Protein AF-A0A7G2LVH8-F1 (afdb_monomer_lite)

Foldseek 3Di:
DPPVVVVVCVVVVHPDDDFAADDPPWDFPDKEFAPVQQQWIWTFTQQAIWIGNGNRRHIDGQGGAHWPYKYADNVANQWIWTQGPNWIWIGNGNRNDTDTDPPPPPDDD

Sequence (109 aa):
VTAGNAMDALVEGKALPPTTPLPVGQPVPHLALSPKAPEQLYVGLDSGLWTSADAGVNWSLVADGKIDALAVDPADPQRLTVVRDGNLSVSRDGGLTFDTLDIFEGDKN

Structure (mmCIF, N/CA/C/O backbone):
data_AF-A0A7G2LVH8-F1
#
_entry.id   AF-A0A7G2LVH8-F1
#
loop_
_atom_site.group_PDB
_atom_site.id
_atom_site.type_symbol
_atom_site.label_atom_id
_atom_site.label_alt_id
_atom_site.label_comp_id
_atom_site.label_asym_id
_atom_site.label_entity_id
_atom_site.label_seq_id
_atom_site.pdbx_PDB_ins_code
_atom_site.Cartn_x
_atom_site.Cartn_y
_atom_site.Cartn_z
_atom_site.occupancy
_atom_site.B_iso_or_equiv
_atom_site.auth_seq_id
_atom_site.auth_comp_id
_atom_site.auth_asym_id
_atom_site.auth_atom_id
_atom_site.pdbx_PDB_model_num
ATOM 1 N N . VAL A 1 1 ? -8.134 -10.874 10.564 1.00 47.03 1 VAL A N 1
ATOM 2 C CA . VAL A 1 1 ? -9.156 -10.741 11.630 1.00 47.03 1 VAL A CA 1
ATOM 3 C C . VAL A 1 1 ? -10.496 -11.144 11.036 1.00 47.03 1 VAL A C 1
ATOM 5 O O . VAL A 1 1 ? -10.950 -10.492 10.109 1.00 47.03 1 VAL A O 1
ATOM 8 N N . THR A 1 2 ? -11.082 -12.262 11.465 1.00 37.47 2 THR A N 1
ATOM 9 C CA . THR A 1 2 ? -12.422 -12.669 11.009 1.00 37.47 2 THR A CA 1
ATOM 10 C C . THR A 1 2 ? -13.437 -11.711 11.621 1.00 37.47 2 THR A C 1
ATOM 12 O O . THR A 1 2 ? -13.365 -11.445 12.820 1.00 37.47 2 THR A O 1
ATOM 15 N N . ALA A 1 3 ? -14.380 -11.202 10.827 1.00 41.88 3 ALA A N 1
ATOM 16 C CA . ALA A 1 3 ? -15.374 -10.199 11.226 1.00 41.88 3 ALA A CA 1
ATOM 17 C C . ALA A 1 3 ? -16.234 -10.564 12.466 1.00 41.88 3 ALA A C 1
ATOM 19 O O . ALA A 1 3 ? -16.965 -9.715 12.964 1.00 41.88 3 ALA A O 1
ATOM 20 N N . GLY A 1 4 ? -16.120 -11.785 13.005 1.00 47.03 4 GLY A N 1
ATOM 21 C CA . GLY A 1 4 ? -16.720 -12.198 14.280 1.00 47.03 4 GLY A CA 1
ATOM 22 C C . GLY A 1 4 ? -16.033 -11.636 15.535 1.00 47.03 4 GLY A C 1
ATOM 23 O O . GLY A 1 4 ? -16.708 -11.364 16.520 1.00 47.03 4 GLY A O 1
ATOM 24 N N . ASN A 1 5 ? -14.725 -11.354 15.501 1.00 55.00 5 ASN A N 1
ATOM 25 C CA . ASN A 1 5 ? -13.985 -10.984 16.720 1.00 55.00 5 ASN A CA 1
ATOM 26 C C . ASN A 1 5 ? -14.292 -9.565 17.239 1.00 55.00 5 ASN A C 1
ATOM 28 O O . ASN A 1 5 ? -13.992 -9.255 18.390 1.00 55.00 5 ASN A O 1
ATOM 32 N N . ALA A 1 6 ? -14.857 -8.686 16.406 1.00 52.72 6 ALA A N 1
ATOM 33 C CA . ALA A 1 6 ? -15.133 -7.300 16.790 1.00 52.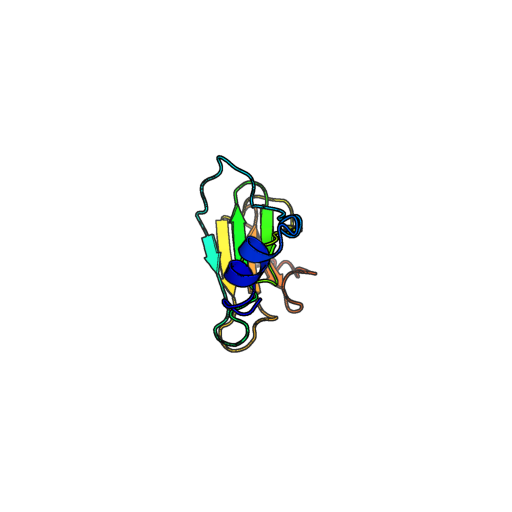72 6 ALA A CA 1
ATOM 34 C C . ALA A 1 6 ? -16.399 -7.156 17.658 1.00 52.72 6 ALA A C 1
ATOM 36 O O . ALA A 1 6 ? -16.446 -6.285 18.523 1.00 52.72 6 ALA A O 1
ATOM 37 N N . MET A 1 7 ? -17.407 -8.014 17.455 1.00 54.16 7 MET A N 1
ATOM 38 C CA . MET A 1 7 ? -18.647 -8.001 18.248 1.00 54.16 7 MET A CA 1
ATOM 39 C C . MET A 1 7 ? -18.448 -8.663 19.619 1.00 54.16 7 MET A C 1
ATOM 41 O O . MET A 1 7 ? -18.942 -8.145 20.618 1.00 54.16 7 MET A O 1
ATOM 45 N N . ASP A 1 8 ? -17.666 -9.746 19.691 1.00 56.38 8 ASP A N 1
ATOM 46 C CA . ASP A 1 8 ? -17.409 -10.465 20.950 1.00 56.38 8 ASP A CA 1
ATOM 47 C C . ASP A 1 8 ? -16.580 -9.631 21.947 1.00 56.38 8 ASP A C 1
ATOM 49 O O . ASP A 1 8 ? -16.813 -9.680 23.155 1.00 56.38 8 ASP A O 1
ATOM 53 N N . ALA A 1 9 ? -15.669 -8.778 21.461 1.00 51.47 9 ALA A N 1
ATOM 54 C CA . ALA A 1 9 ? -14.850 -7.912 22.316 1.00 51.47 9 ALA A CA 1
ATOM 55 C C . ALA A 1 9 ? -15.658 -6.820 23.052 1.00 51.47 9 ALA A C 1
ATOM 57 O O . ALA A 1 9 ? -15.265 -6.396 24.141 1.00 51.47 9 ALA A O 1
ATOM 58 N N . LEU A 1 10 ? -16.803 -6.391 22.500 1.00 51.75 10 LEU A N 1
ATOM 59 C CA . LEU A 1 10 ? -17.701 -5.423 23.145 1.00 51.75 10 LEU A CA 1
ATOM 60 C C . LEU A 1 10 ? -18.433 -6.021 24.356 1.00 51.75 10 LEU A C 1
ATOM 62 O O . LEU A 1 10 ? -18.747 -5.290 25.294 1.00 51.75 10 LEU A O 1
ATOM 66 N N . VAL A 1 11 ? -18.681 -7.335 24.358 1.00 57.44 11 VAL A N 1
ATOM 67 C CA . VAL A 1 11 ? -19.376 -8.038 25.452 1.00 57.44 11 VAL A CA 1
ATOM 68 C C . VAL A 1 11 ? -18.455 -8.247 26.661 1.00 57.44 11 VAL A C 1
ATOM 70 O O . VAL A 1 11 ? -18.918 -8.207 27.798 1.00 57.44 11 VAL A O 1
ATOM 73 N N . GLU A 1 12 ? -17.148 -8.412 26.439 1.00 56.78 12 GLU A N 1
ATOM 74 C CA . GLU A 1 12 ? -16.173 -8.722 27.500 1.00 56.78 12 GLU A CA 1
ATOM 75 C C . GLU A 1 12 ? -15.508 -7.494 28.152 1.00 56.78 12 GLU A C 1
ATOM 77 O O . GLU A 1 12 ? -14.700 -7.652 29.067 1.00 56.78 12 GLU A O 1
ATOM 82 N N . GLY A 1 13 ? -15.800 -6.263 27.706 1.00 51.94 13 GLY A N 1
ATOM 83 C CA . GLY A 1 13 ? -15.140 -5.054 28.233 1.00 51.94 13 GLY A CA 1
ATOM 84 C C . GLY A 1 13 ? -13.621 -5.030 27.995 1.00 51.94 13 GLY A C 1
ATOM 85 O O . GLY A 1 13 ? -12.886 -4.293 28.656 1.00 51.94 13 GLY A O 1
ATOM 86 N N . LYS A 1 14 ? -13.138 -5.856 27.062 1.00 51.22 14 LYS A N 1
ATOM 87 C CA . LYS A 1 14 ? -11.727 -5.983 26.717 1.00 51.22 14 LYS A CA 1
ATOM 88 C C . LYS A 1 14 ? -11.352 -4.789 25.847 1.00 51.22 14 LYS A C 1
ATOM 90 O O . LYS A 1 14 ? -11.970 -4.566 24.809 1.00 51.22 14 LYS A O 1
ATOM 95 N N . ALA A 1 15 ? -10.365 -4.007 26.286 1.00 53.72 15 ALA A N 1
ATOM 96 C CA . ALA A 1 15 ? -9.847 -2.889 25.505 1.00 53.72 15 ALA A CA 1
ATOM 97 C C . ALA A 1 15 ? -9.581 -3.357 24.067 1.00 53.72 15 ALA A C 1
ATOM 99 O O . ALA A 1 15 ? -8.953 -4.403 23.870 1.00 53.72 15 ALA A O 1
ATOM 100 N N . LEU A 1 16 ? -10.096 -2.608 23.085 1.00 56.09 16 LEU A N 1
ATOM 101 C CA . LEU A 1 16 ? -9.815 -2.878 21.679 1.00 56.09 16 LEU A CA 1
ATOM 102 C C . LEU A 1 16 ? -8.295 -3.022 21.518 1.00 56.09 16 LEU A C 1
ATOM 104 O O . LEU A 1 16 ? -7.554 -2.255 22.147 1.00 56.09 16 LEU A O 1
ATOM 108 N N . PRO A 1 17 ? -7.812 -4.003 20.734 1.00 59.50 17 PRO A N 1
ATOM 109 C CA . PRO A 1 17 ? -6.389 -4.087 20.450 1.00 59.50 17 PRO A CA 1
ATOM 110 C C . PRO A 1 17 ? -5.916 -2.718 19.939 1.00 59.50 17 PRO A C 1
ATOM 112 O O . PRO A 1 17 ? -6.663 -2.073 19.198 1.00 59.50 17 PRO A O 1
ATOM 115 N N . PRO A 1 18 ? -4.732 -2.239 20.362 1.00 62.25 18 PRO A N 1
ATOM 116 C CA . PRO A 1 18 ? -4.229 -0.948 19.921 1.00 62.25 18 PRO A CA 1
ATOM 117 C C . PRO A 1 18 ? -4.208 -0.932 18.393 1.00 62.25 18 PRO A C 1
ATOM 119 O O . PRO A 1 18 ? -3.547 -1.757 17.769 1.00 62.25 18 PRO A O 1
ATOM 122 N N . THR A 1 19 ? -4.990 -0.031 17.808 1.00 73.56 19 THR A N 1
ATOM 123 C CA . THR A 1 19 ? -5.034 0.190 16.365 1.00 73.56 19 THR A CA 1
ATOM 124 C C . THR A 1 19 ? -4.039 1.281 16.019 1.00 73.56 19 THR A C 1
ATOM 126 O O . THR A 1 19 ? -4.063 2.346 16.640 1.00 73.56 19 THR A O 1
ATOM 129 N N . THR A 1 20 ? -3.202 1.044 15.015 1.00 83.00 20 THR A N 1
ATOM 130 C CA . THR A 1 20 ? -2.337 2.070 14.422 1.00 83.00 20 THR A CA 1
ATOM 131 C C . THR A 1 20 ? -2.998 2.559 13.134 1.00 83.00 20 THR A C 1
ATOM 133 O O . THR A 1 20 ? -2.833 1.917 12.094 1.00 83.00 20 THR A O 1
ATOM 136 N N . PRO A 1 21 ? -3.816 3.629 13.181 1.00 81.88 21 PRO A N 1
ATOM 137 C CA . PRO A 1 21 ? -4.508 4.118 11.997 1.00 81.88 21 PRO A CA 1
ATOM 138 C C . PRO A 1 21 ? -3.538 4.813 11.036 1.00 81.88 21 PRO A C 1
ATOM 140 O O . PRO A 1 21 ? -2.450 5.241 11.423 1.00 81.88 21 PRO A O 1
ATOM 143 N N . LEU A 1 22 ? -3.978 4.986 9.789 1.00 85.62 22 LEU A N 1
ATOM 144 C CA . LEU A 1 22 ? -3.324 5.895 8.848 1.00 85.62 22 LEU A CA 1
ATOM 145 C C . LEU A 1 22 ? -3.271 7.332 9.405 1.00 85.62 22 LEU A C 1
ATOM 147 O O . LEU A 1 22 ? -4.131 7.714 10.209 1.00 85.62 22 LEU A O 1
ATOM 151 N N . PRO A 1 23 ? -2.311 8.157 8.945 1.00 82.25 23 PRO A N 1
ATOM 152 C CA . PRO A 1 23 ? -2.246 9.573 9.286 1.00 82.25 23 PRO A CA 1
ATOM 153 C C . PRO A 1 23 ? -3.579 10.290 9.029 1.00 82.25 23 PRO A C 1
ATOM 155 O O . PRO A 1 23 ? -4.100 10.302 7.913 1.00 82.25 23 PRO A O 1
ATOM 158 N N . VAL A 1 24 ? -4.136 10.912 10.070 1.00 80.88 24 VAL A N 1
ATOM 159 C CA . VAL A 1 24 ? -5.408 11.640 9.976 1.00 80.88 24 VAL A CA 1
ATOM 160 C C . VAL A 1 24 ? -5.196 12.965 9.240 1.00 80.88 24 VAL A C 1
ATOM 162 O O . VAL A 1 24 ? -4.218 13.667 9.480 1.00 80.88 24 VAL A O 1
ATOM 165 N N . GLY A 1 25 ? -6.137 13.333 8.367 1.00 80.81 25 GLY A N 1
ATOM 166 C CA . GLY A 1 25 ? -6.115 14.612 7.647 1.00 80.81 25 GLY A CA 1
ATOM 167 C C . GLY A 1 25 ? -5.357 14.591 6.318 1.00 80.81 25 GLY A C 1
ATOM 168 O O . GLY A 1 25 ? -5.248 15.637 5.683 1.00 80.81 25 GLY A O 1
ATOM 169 N N . GLN A 1 26 ? -4.876 13.425 5.873 1.00 80.44 26 GLN A N 1
ATOM 170 C CA . GLN A 1 26 ? -4.331 13.240 4.528 1.00 80.44 26 GLN A CA 1
ATOM 171 C C . GLN A 1 26 ? -5.365 12.566 3.614 1.00 80.44 26 GLN A C 1
ATOM 173 O O . GLN A 1 26 ? -6.042 11.629 4.049 1.00 80.44 26 GLN A O 1
ATOM 178 N N . PRO A 1 27 ? -5.521 13.023 2.358 1.00 83.81 27 PRO A N 1
ATOM 179 C CA . PRO A 1 27 ? -6.293 12.277 1.376 1.00 83.81 27 PRO A CA 1
ATOM 180 C C . PRO A 1 27 ? -5.619 10.927 1.122 1.00 83.81 27 PRO A C 1
ATOM 182 O O . PRO A 1 27 ? -4.398 10.817 1.187 1.00 83.81 27 PRO A O 1
ATOM 185 N N . VAL A 1 28 ? -6.420 9.913 0.800 1.00 86.94 28 VAL A N 1
ATOM 186 C CA . VAL A 1 28 ? -5.940 8.582 0.408 1.00 86.94 28 VAL A CA 1
ATOM 187 C C . VAL A 1 28 ? -6.126 8.441 -1.106 1.00 86.94 28 VAL A C 1
ATOM 189 O O . VAL A 1 28 ? -7.157 7.928 -1.543 1.00 86.94 28 VAL A O 1
ATOM 192 N N . PRO A 1 29 ? -5.199 8.964 -1.932 1.00 86.69 29 PRO A N 1
ATOM 193 C CA . PRO A 1 29 ? -5.353 8.956 -3.387 1.00 86.69 29 PRO A CA 1
ATOM 194 C C . PRO A 1 29 ? -5.157 7.564 -3.997 1.00 86.69 29 PRO A C 1
ATOM 196 O O . PRO A 1 29 ? -5.681 7.286 -5.077 1.00 86.69 29 PRO A O 1
ATOM 199 N N . HIS A 1 30 ? -4.418 6.684 -3.316 1.00 90.44 30 HIS A N 1
ATOM 200 C CA . HIS A 1 30 ? -4.030 5.382 -3.845 1.00 90.44 30 HIS A CA 1
ATOM 201 C C . HIS A 1 30 ? -4.270 4.283 -2.808 1.00 90.44 30 HIS A C 1
ATOM 203 O O . HIS A 1 30 ? -3.692 4.312 -1.723 1.00 90.44 30 HIS A O 1
ATOM 209 N N . LEU A 1 31 ? -5.099 3.301 -3.166 1.00 91.00 31 LEU A N 1
ATOM 210 C CA . LEU A 1 31 ? -5.353 2.081 -2.400 1.00 91.00 31 LEU A CA 1
ATOM 211 C C . LEU A 1 31 ? -5.249 0.886 -3.350 1.00 91.00 31 LEU A C 1
ATOM 213 O O . LEU A 1 31 ? -5.928 0.856 -4.377 1.00 91.00 31 LEU A O 1
ATOM 217 N N . ALA A 1 32 ? -4.421 -0.095 -2.999 1.00 90.94 32 ALA A N 1
ATOM 218 C CA . ALA A 1 32 ? -4.238 -1.313 -3.779 1.00 90.94 32 ALA A CA 1
ATOM 219 C C . ALA A 1 32 ? -4.210 -2.553 -2.877 1.00 90.94 32 ALA A C 1
ATOM 221 O O . ALA A 1 32 ? -3.760 -2.502 -1.731 1.00 90.94 32 ALA A O 1
ATOM 222 N N . LEU A 1 33 ? -4.693 -3.671 -3.415 1.00 91.12 33 LEU A N 1
ATOM 223 C CA . LEU A 1 33 ? -4.706 -4.979 -2.765 1.00 91.12 33 LEU A CA 1
ATOM 224 C C . LEU A 1 33 ? -4.652 -6.086 -3.818 1.00 91.12 33 LEU A C 1
ATOM 226 O O . LEU A 1 33 ? -5.038 -5.871 -4.970 1.00 91.12 33 LEU A O 1
ATOM 230 N N . SER A 1 34 ? -4.213 -7.277 -3.413 1.00 87.50 34 SER A N 1
ATOM 231 C CA . SER A 1 34 ? -4.246 -8.472 -4.260 1.00 87.50 34 SER A CA 1
ATOM 232 C C . SER A 1 34 ? -5.427 -9.371 -3.870 1.00 87.50 34 SER A C 1
ATOM 234 O O . SER A 1 34 ? -5.602 -9.647 -2.683 1.00 87.50 34 SER A O 1
ATOM 236 N N . PRO A 1 35 ? -6.213 -9.916 -4.821 1.00 85.25 35 PRO A N 1
ATOM 237 C CA . PRO A 1 35 ? -7.308 -10.842 -4.510 1.00 85.25 35 PRO A CA 1
ATOM 238 C C . PRO A 1 35 ? -6.855 -12.125 -3.799 1.00 85.25 35 PRO A C 1
ATOM 240 O O . PRO A 1 35 ? -7.665 -12.789 -3.158 1.00 85.25 35 PRO A O 1
ATOM 243 N N . LYS A 1 36 ? -5.574 -12.494 -3.933 1.00 87.94 36 LYS A N 1
ATOM 244 C CA . LYS A 1 36 ? -4.993 -13.672 -3.275 1.00 87.94 36 LYS A CA 1
ATOM 245 C C . LYS A 1 36 ? -4.628 -13.447 -1.806 1.00 87.94 36 LYS A C 1
ATOM 247 O O . LYS A 1 36 ? -4.441 -14.431 -1.101 1.00 87.94 36 LYS A O 1
ATOM 252 N N . ALA A 1 37 ? -4.529 -12.191 -1.374 1.00 86.88 37 ALA A N 1
ATOM 253 C CA . ALA A 1 37 ? -4.224 -11.794 -0.002 1.00 86.88 37 ALA A CA 1
ATOM 254 C C . ALA A 1 37 ? -5.080 -10.566 0.367 1.00 86.88 37 ALA A C 1
ATOM 256 O O . ALA A 1 37 ? -4.563 -9.449 0.438 1.00 86.88 37 ALA A O 1
ATOM 257 N N . PRO A 1 38 ? -6.406 -10.731 0.534 1.00 84.38 38 PRO A N 1
ATOM 258 C CA . PRO A 1 38 ? -7.326 -9.617 0.787 1.00 84.38 38 PRO A CA 1
ATOM 259 C C . PRO A 1 38 ? -7.069 -8.893 2.119 1.00 84.38 38 PRO A C 1
ATOM 261 O O . PRO A 1 38 ? -7.504 -7.758 2.300 1.00 84.38 38 PRO A O 1
ATOM 264 N N . GLU A 1 39 ? -6.374 -9.535 3.056 1.00 87.31 39 GLU A N 1
ATOM 265 C CA . GLU A 1 39 ? -5.906 -8.941 4.307 1.00 87.31 39 GLU A CA 1
ATOM 266 C C . GLU A 1 39 ? -4.722 -7.983 4.129 1.00 87.31 39 GLU A C 1
ATOM 268 O O . GLU A 1 39 ? -4.484 -7.157 5.012 1.00 87.31 39 GLU A O 1
ATOM 273 N N . GLN A 1 40 ? -4.000 -8.079 3.006 1.00 89.38 40 GLN A N 1
ATOM 274 C CA . GLN A 1 40 ? -2.829 -7.267 2.717 1.00 89.38 40 GLN A CA 1
ATOM 275 C C . GLN A 1 40 ? -3.224 -6.044 1.884 1.00 89.38 40 GLN A C 1
ATOM 277 O O . GLN A 1 40 ? -3.569 -6.149 0.704 1.00 89.38 40 GLN A O 1
ATOM 282 N N . LEU A 1 41 ? -3.174 -4.872 2.511 1.00 90.62 41 LEU A N 1
ATOM 283 C CA . LEU A 1 41 ? -3.519 -3.598 1.890 1.00 90.62 41 LEU A CA 1
ATOM 284 C C . LEU A 1 41 ? -2.287 -2.710 1.763 1.00 90.62 41 LEU A C 1
ATOM 286 O O . LEU A 1 41 ? -1.409 -2.705 2.627 1.00 90.62 41 LEU A O 1
ATOM 290 N N . TYR A 1 42 ? -2.272 -1.908 0.705 1.00 91.75 42 TYR A N 1
ATOM 291 C CA . TYR A 1 42 ? -1.259 -0.893 0.464 1.00 91.75 42 TYR A CA 1
ATOM 292 C C . TYR A 1 42 ? -1.919 0.445 0.181 1.00 91.75 42 TYR A C 1
ATOM 294 O O . TYR A 1 42 ? -2.847 0.533 -0.625 1.00 91.75 42 TYR A O 1
ATOM 302 N N . VAL A 1 43 ? -1.415 1.486 0.830 1.00 93.00 43 VAL A N 1
ATOM 303 C CA . VAL A 1 43 ? -1.900 2.852 0.690 1.00 93.00 43 VAL A CA 1
ATOM 304 C C . VAL A 1 43 ? -0.737 3.774 0.371 1.00 93.00 43 VAL A C 1
ATOM 306 O O . VAL A 1 43 ? 0.241 3.839 1.112 1.00 93.00 43 VAL A O 1
ATOM 309 N N . GLY A 1 44 ? -0.861 4.490 -0.742 1.00 92.25 44 GLY A N 1
ATOM 310 C CA . GLY A 1 44 ? 0.065 5.547 -1.121 1.00 92.25 44 GLY A CA 1
ATOM 311 C C . GLY A 1 44 ? -0.450 6.898 -0.644 1.00 92.25 44 GLY A C 1
ATOM 312 O O . GLY A 1 44 ? -1.535 7.314 -1.055 1.00 92.25 44 GLY A O 1
ATOM 313 N N . LEU A 1 45 ? 0.326 7.566 0.208 1.00 92.06 45 LEU A N 1
ATOM 314 C CA . LEU A 1 45 ? 0.076 8.925 0.686 1.00 92.06 45 LEU A CA 1
ATOM 315 C C . LEU A 1 45 ? 1.210 9.860 0.254 1.00 92.06 45 LEU A C 1
ATOM 317 O O . LEU A 1 45 ? 2.287 9.422 -0.151 1.00 92.06 45 LEU A O 1
ATOM 321 N N . ASP A 1 46 ? 1.001 11.160 0.456 1.00 90.12 46 ASP A N 1
ATOM 322 C CA . ASP A 1 46 ? 2.072 12.159 0.353 1.00 90.12 46 ASP A CA 1
ATOM 323 C C . ASP A 1 46 ? 3.169 11.946 1.410 1.00 90.12 46 ASP A C 1
ATOM 325 O O . ASP A 1 46 ? 4.308 12.359 1.214 1.00 90.12 46 ASP A O 1
ATOM 329 N N . SER A 1 47 ? 2.832 11.304 2.536 1.00 89.31 47 SER A N 1
ATOM 330 C CA . SER A 1 47 ? 3.788 10.968 3.597 1.00 89.31 47 SER A CA 1
ATOM 331 C C . SER A 1 47 ? 4.618 9.716 3.315 1.00 89.31 47 SER A C 1
ATOM 333 O O . SER A 1 47 ? 5.642 9.531 3.966 1.00 89.31 47 SER A O 1
ATOM 335 N N . GLY A 1 48 ? 4.190 8.851 2.393 1.00 90.75 48 GLY A N 1
ATOM 336 C CA . GLY A 1 48 ? 4.832 7.560 2.184 1.00 90.75 48 GLY A CA 1
ATOM 337 C C . GLY A 1 48 ? 3.892 6.450 1.742 1.00 90.75 48 GLY A C 1
ATOM 338 O O . GLY A 1 48 ? 2.672 6.616 1.636 1.00 90.75 48 GLY A O 1
ATOM 339 N N . LEU A 1 49 ? 4.486 5.282 1.523 1.00 90.88 49 LEU A N 1
ATOM 340 C CA . LEU A 1 49 ? 3.782 4.026 1.324 1.00 90.88 49 LEU A CA 1
ATOM 341 C C . LEU A 1 49 ? 3.531 3.358 2.674 1.00 90.88 49 LEU A C 1
ATOM 343 O O . LEU A 1 49 ? 4.460 3.043 3.419 1.00 90.88 49 LEU A O 1
ATOM 347 N N . TRP A 1 50 ? 2.263 3.084 2.944 1.00 91.75 50 TRP A N 1
ATOM 348 C CA . TRP A 1 50 ? 1.794 2.385 4.128 1.00 91.75 50 TRP A CA 1
ATOM 349 C C . TRP A 1 50 ? 1.262 1.007 3.743 1.00 91.75 50 TRP A C 1
ATOM 351 O O . TRP A 1 50 ? 0.596 0.857 2.717 1.00 91.75 50 TRP A O 1
ATOM 361 N N . THR A 1 51 ? 1.518 0.001 4.574 1.00 91.06 51 THR A N 1
ATOM 362 C CA . THR A 1 51 ? 0.954 -1.345 4.422 1.00 91.06 51 THR A CA 1
ATOM 363 C C . THR A 1 51 ? 0.169 -1.758 5.656 1.00 91.06 51 THR A C 1
ATOM 365 O O . THR A 1 51 ? 0.460 -1.319 6.769 1.00 91.06 51 THR A O 1
ATOM 368 N N . SER A 1 52 ? -0.814 -2.621 5.451 1.00 90.44 52 SER A N 1
ATOM 369 C CA . SER A 1 52 ? -1.548 -3.311 6.500 1.00 90.44 52 SER A CA 1
ATOM 370 C C . SER A 1 52 ? -1.603 -4.795 6.165 1.00 90.44 52 SER A C 1
ATOM 372 O O . SER A 1 52 ? -1.842 -5.153 5.017 1.00 90.44 52 SER A O 1
ATOM 374 N N . ALA A 1 53 ? -1.396 -5.652 7.165 1.00 89.69 53 ALA A N 1
ATOM 375 C CA . ALA A 1 53 ? -1.508 -7.109 7.040 1.00 89.69 53 ALA A CA 1
ATOM 376 C C . ALA A 1 53 ? -2.782 -7.664 7.706 1.00 89.69 53 ALA A C 1
ATOM 378 O O . ALA A 1 53 ? -2.951 -8.875 7.846 1.00 89.69 53 ALA A O 1
ATOM 379 N N . ASP A 1 54 ? -3.663 -6.784 8.184 1.00 86.69 54 ASP A N 1
ATOM 380 C CA . ASP A 1 54 ? -4.842 -7.135 8.972 1.00 86.69 54 ASP A CA 1
ATOM 381 C C . ASP A 1 54 ? -6.121 -6.449 8.475 1.00 86.69 54 ASP A C 1
ATOM 383 O O . ASP A 1 54 ? -7.039 -6.189 9.255 1.00 86.69 54 ASP A O 1
ATOM 387 N N . ALA A 1 55 ? -6.204 -6.234 7.158 1.00 85.69 55 ALA A N 1
ATOM 388 C CA . ALA A 1 55 ? -7.332 -5.613 6.464 1.00 85.69 55 ALA A CA 1
ATOM 389 C C . ALA A 1 55 ? -7.608 -4.155 6.888 1.00 85.69 55 ALA A C 1
ATOM 391 O O . ALA A 1 55 ? -8.754 -3.703 6.894 1.00 85.69 55 ALA A O 1
ATOM 392 N N . GLY A 1 56 ? -6.553 -3.405 7.212 1.00 86.19 56 GLY A N 1
ATOM 393 C CA . GLY A 1 56 ? -6.611 -1.967 7.473 1.00 86.19 56 GLY A CA 1
ATOM 394 C C . GLY A 1 56 ? -6.831 -1.590 8.936 1.00 86.19 56 GLY A C 1
ATOM 395 O O . GLY A 1 56 ? -7.138 -0.428 9.212 1.00 86.19 56 GLY A O 1
ATOM 396 N N . VAL A 1 57 ? -6.674 -2.538 9.865 1.00 86.19 57 VAL A N 1
ATOM 397 C CA . VAL A 1 57 ? -6.783 -2.279 11.310 1.00 86.19 57 VAL A CA 1
ATOM 398 C C . VAL A 1 57 ? -5.495 -1.643 11.840 1.00 86.19 57 VAL A C 1
ATOM 400 O O . VAL A 1 57 ? -5.552 -0.702 12.636 1.00 86.19 57 VAL A O 1
ATOM 403 N N . ASN A 1 58 ? -4.341 -2.112 11.363 1.00 87.38 58 ASN A N 1
ATOM 404 C CA . ASN A 1 58 ? -3.025 -1.568 11.661 1.00 87.38 58 ASN A CA 1
ATOM 405 C C . ASN A 1 58 ? -2.261 -1.251 10.381 1.00 87.38 58 ASN A C 1
ATOM 407 O O . ASN A 1 58 ? -2.156 -2.082 9.478 1.00 87.38 58 ASN A O 1
ATOM 411 N N . TRP A 1 59 ? -1.684 -0.054 10.352 1.00 90.06 59 TRP A N 1
ATOM 412 C CA . TRP A 1 59 ? -0.867 0.441 9.258 1.00 90.06 59 TRP A CA 1
ATOM 413 C C . TRP A 1 59 ? 0.572 0.648 9.712 1.00 90.06 59 TRP A C 1
ATOM 415 O O . TRP A 1 59 ? 0.835 1.104 10.824 1.00 90.06 59 TRP A O 1
ATOM 425 N N . SER A 1 60 ? 1.513 0.306 8.841 1.00 90.31 60 SER A N 1
ATOM 426 C CA . SER A 1 60 ? 2.946 0.505 9.041 1.00 90.31 60 SER A CA 1
ATOM 427 C C . SER A 1 60 ? 3.539 1.197 7.824 1.00 90.31 60 SER A C 1
ATOM 429 O O . SER A 1 60 ? 3.251 0.820 6.689 1.00 90.31 60 SER A O 1
ATOM 431 N N . LEU A 1 61 ? 4.359 2.214 8.067 1.00 89.31 61 LEU A N 1
ATOM 432 C CA . LEU A 1 61 ? 5.108 2.905 7.028 1.00 89.31 61 LEU A CA 1
ATOM 433 C C . LEU A 1 61 ? 6.239 1.993 6.545 1.00 89.31 61 LEU A C 1
ATOM 435 O O . LEU A 1 61 ? 7.052 1.543 7.352 1.00 89.31 61 LEU A O 1
ATOM 439 N N . VAL A 1 62 ? 6.273 1.708 5.245 1.00 88.12 62 VAL A N 1
ATOM 440 C CA . VAL A 1 62 ? 7.298 0.847 4.626 1.00 88.12 62 VAL A CA 1
ATOM 441 C C . VAL A 1 62 ? 8.281 1.629 3.766 1.00 88.12 62 VAL A C 1
ATOM 443 O O . VAL A 1 62 ? 9.422 1.209 3.600 1.00 88.12 62 VAL A O 1
ATOM 446 N N . ALA A 1 63 ? 7.864 2.780 3.243 1.00 87.06 63 ALA A N 1
ATOM 447 C CA . ALA A 1 63 ? 8.741 3.671 2.502 1.00 87.06 63 ALA A CA 1
ATOM 448 C C . ALA A 1 63 ? 8.296 5.123 2.670 1.00 87.06 63 ALA A C 1
ATOM 450 O O . ALA A 1 63 ? 7.121 5.433 2.483 1.00 87.06 63 ALA A O 1
ATOM 451 N N . ASP A 1 64 ? 9.246 6.005 2.964 1.00 88.62 64 ASP A N 1
ATOM 452 C CA . ASP A 1 64 ? 9.051 7.453 2.883 1.00 88.62 64 ASP A CA 1
ATOM 453 C C . ASP A 1 64 ? 8.997 7.915 1.417 1.00 88.62 64 ASP A C 1
ATOM 455 O O . ASP A 1 64 ? 9.493 7.213 0.528 1.00 88.62 64 ASP A O 1
ATOM 459 N N . GLY A 1 65 ? 8.454 9.113 1.186 1.00 87.94 65 GLY A N 1
ATOM 460 C CA . GLY A 1 65 ? 8.385 9.771 -0.127 1.00 87.94 65 GLY A CA 1
ATOM 461 C C . GLY A 1 65 ? 6.975 9.781 -0.714 1.00 87.94 65 GLY A C 1
ATOM 462 O O . GLY A 1 65 ? 6.163 8.898 -0.428 1.00 87.94 65 GLY A O 1
ATOM 463 N N . LYS A 1 66 ? 6.660 10.788 -1.534 1.00 90.38 66 LYS A N 1
ATOM 464 C CA . LYS A 1 66 ? 5.306 10.937 -2.074 1.00 90.38 66 LYS A CA 1
ATOM 465 C C . LYS A 1 66 ? 5.022 9.811 -3.057 1.00 90.38 66 LYS A C 1
ATOM 467 O O . LYS A 1 66 ? 5.772 9.604 -4.012 1.00 90.38 66 LYS A O 1
ATOM 472 N N . ILE A 1 67 ? 3.918 9.104 -2.836 1.00 92.81 67 ILE A N 1
ATOM 473 C CA . ILE A 1 67 ? 3.474 8.052 -3.747 1.00 92.81 67 ILE A CA 1
ATOM 474 C C . ILE A 1 67 ? 2.568 8.664 -4.809 1.00 92.81 67 ILE A C 1
ATOM 476 O O . ILE A 1 67 ? 1.470 9.122 -4.506 1.00 92.81 67 ILE A O 1
ATOM 480 N N . ASP A 1 68 ? 3.033 8.654 -6.056 1.00 91.62 68 ASP A N 1
ATOM 481 C CA . ASP A 1 68 ? 2.298 9.179 -7.211 1.00 91.62 68 ASP A CA 1
ATOM 482 C C . ASP A 1 68 ? 1.437 8.103 -7.893 1.00 91.62 68 ASP A C 1
ATOM 484 O O . ASP A 1 68 ? 0.446 8.411 -8.557 1.00 91.62 68 ASP A O 1
ATOM 488 N N . ALA A 1 69 ? 1.830 6.831 -7.766 1.00 90.75 69 ALA A N 1
ATOM 489 C CA . ALA A 1 69 ? 1.072 5.689 -8.263 1.00 90.75 69 ALA A CA 1
ATOM 490 C C . ALA A 1 69 ? 1.470 4.401 -7.533 1.00 90.75 69 ALA A C 1
ATOM 492 O O . ALA A 1 69 ? 2.618 4.222 -7.126 1.00 90.75 69 ALA A O 1
ATOM 493 N N . LEU A 1 70 ? 0.520 3.477 -7.412 1.00 92.19 70 LEU A N 1
ATOM 494 C CA . LEU A 1 70 ? 0.694 2.192 -6.741 1.00 92.19 70 LEU A CA 1
ATOM 495 C C . LEU A 1 70 ? -0.133 1.124 -7.463 1.00 92.19 70 LEU A C 1
ATOM 497 O O . LEU A 1 70 ? -1.323 1.321 -7.711 1.00 92.19 70 LEU A O 1
ATOM 501 N N . ALA A 1 71 ? 0.488 -0.015 -7.758 1.00 91.88 71 ALA A N 1
ATOM 502 C CA . ALA A 1 71 ? -0.176 -1.192 -8.304 1.00 91.88 71 ALA A CA 1
ATOM 503 C C . ALA A 1 71 ? 0.384 -2.466 -7.661 1.00 91.88 71 ALA A C 1
ATOM 505 O O . ALA A 1 71 ? 1.595 -2.612 -7.509 1.00 91.88 71 ALA A O 1
ATOM 506 N N . VAL A 1 72 ? -0.500 -3.400 -7.318 1.00 91.31 72 VAL A N 1
ATOM 507 C CA . VAL A 1 72 ? -0.148 -4.722 -6.781 1.00 91.31 72 VAL A CA 1
ATOM 508 C C . VAL A 1 72 ? -0.519 -5.769 -7.824 1.00 91.31 72 VAL A C 1
ATOM 510 O O . VAL A 1 72 ? -1.572 -5.663 -8.457 1.00 91.31 72 VAL A O 1
ATOM 513 N N . ASP A 1 73 ? 0.336 -6.769 -8.022 1.00 89.81 73 ASP A N 1
ATOM 514 C CA . ASP A 1 73 ? 0.056 -7.864 -8.943 1.00 89.81 73 ASP A CA 1
ATOM 515 C C . ASP A 1 73 ? -1.093 -8.740 -8.380 1.00 89.81 73 ASP A C 1
ATOM 517 O O . ASP A 1 73 ? -1.015 -9.271 -7.263 1.00 89.81 73 ASP A O 1
ATOM 521 N N . PRO A 1 74 ? -2.206 -8.907 -9.121 1.00 85.44 74 PRO A N 1
ATOM 522 C CA . PRO A 1 74 ? -3.333 -9.711 -8.657 1.00 85.44 74 PRO A CA 1
ATOM 523 C C . PRO A 1 74 ? -3.018 -11.216 -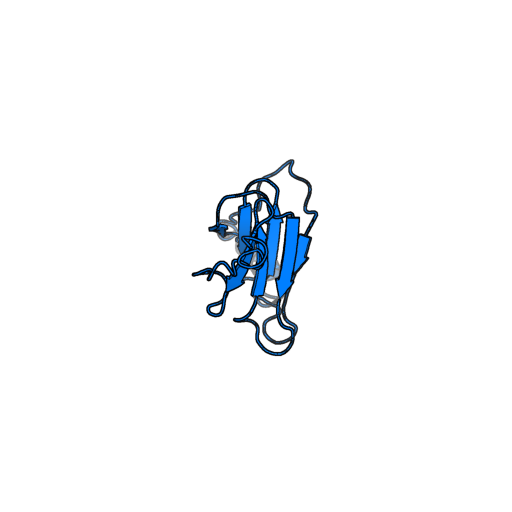8.609 1.00 85.44 74 PRO A C 1
ATOM 525 O O . PRO A 1 74 ? -3.719 -11.970 -7.930 1.00 85.44 74 PRO A O 1
ATOM 528 N N . ALA A 1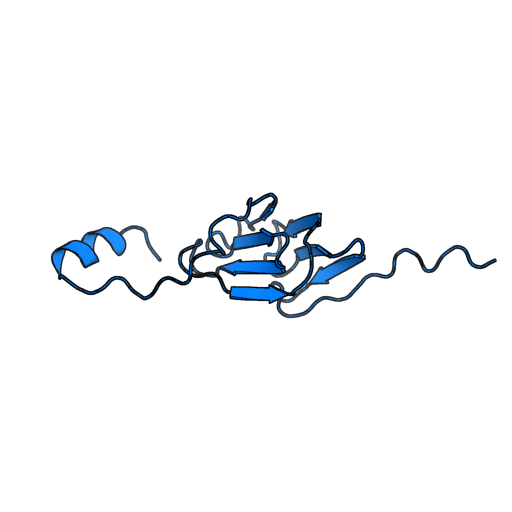 75 ? -1.994 -11.675 -9.336 1.00 87.69 75 ALA A N 1
ATOM 529 C CA . ALA A 1 75 ? -1.548 -13.063 -9.339 1.00 87.69 75 ALA A CA 1
ATOM 530 C C . ALA A 1 75 ? -0.466 -13.343 -8.286 1.00 87.69 75 ALA A C 1
ATOM 532 O O . ALA A 1 75 ? -0.337 -14.505 -7.881 1.00 87.69 75 ALA A O 1
ATOM 533 N N . ASP A 1 76 ? 0.259 -12.316 -7.834 1.00 88.19 76 ASP A N 1
ATOM 534 C CA . ASP A 1 76 ? 1.324 -12.420 -6.835 1.00 88.19 76 ASP A CA 1
ATOM 535 C C . ASP A 1 76 ? 1.317 -11.223 -5.855 1.00 88.19 76 ASP A C 1
ATOM 537 O O . ASP A 1 76 ? 1.820 -10.151 -6.187 1.00 88.19 76 ASP A O 1
ATOM 541 N N . PRO A 1 77 ? 0.800 -11.383 -4.621 1.00 85.44 77 PRO A N 1
ATOM 542 C CA . PRO A 1 77 ? 0.730 -10.293 -3.644 1.00 85.44 77 PRO A CA 1
ATOM 543 C C . PRO A 1 77 ? 2.099 -9.751 -3.206 1.00 85.44 77 PRO A C 1
ATOM 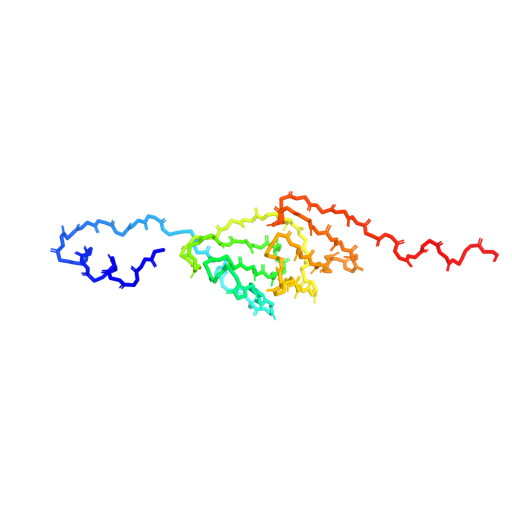545 O O . PRO A 1 77 ? 2.166 -8.655 -2.656 1.00 85.44 77 PRO A O 1
ATOM 548 N N . GLN A 1 78 ? 3.192 -10.486 -3.442 1.00 87.19 78 GLN A N 1
ATOM 549 C CA . GLN A 1 78 ? 4.543 -10.028 -3.103 1.00 87.19 78 GLN A CA 1
ATOM 550 C C . GLN A 1 78 ? 5.096 -9.038 -4.128 1.00 87.19 78 GLN A C 1
ATOM 552 O O . GLN A 1 78 ? 6.062 -8.327 -3.842 1.00 87.19 78 GLN A O 1
ATOM 557 N N . ARG A 1 79 ? 4.496 -8.976 -5.321 1.00 89.81 79 ARG A N 1
ATOM 558 C CA . ARG A 1 79 ? 4.942 -8.098 -6.391 1.00 89.81 79 ARG A CA 1
ATOM 559 C C . ARG A 1 79 ? 4.093 -6.837 -6.430 1.00 89.81 79 ARG A C 1
ATOM 561 O O . ARG A 1 79 ? 2.901 -6.873 -6.725 1.00 89.81 79 ARG A O 1
ATOM 568 N N . LEU A 1 80 ? 4.736 -5.698 -6.210 1.00 90.31 80 LEU A N 1
ATOM 569 C CA . LEU A 1 80 ? 4.107 -4.390 -6.344 1.00 90.31 80 LEU A CA 1
ATOM 570 C C . LEU A 1 80 ? 5.019 -3.426 -7.090 1.00 90.31 80 LEU A C 1
ATOM 572 O O . LEU A 1 80 ? 6.244 -3.518 -7.049 1.00 90.31 80 LEU A O 1
ATOM 576 N N . THR A 1 81 ? 4.389 -2.508 -7.804 1.00 91.44 81 THR A N 1
ATOM 577 C CA . THR A 1 81 ? 5.041 -1.444 -8.557 1.00 91.44 81 THR A CA 1
ATOM 578 C C . THR A 1 81 ? 4.572 -0.115 -7.998 1.00 91.44 81 THR A C 1
ATOM 580 O O . THR A 1 81 ? 3.373 0.098 -7.802 1.00 91.44 81 THR A O 1
ATOM 583 N N . VAL A 1 82 ? 5.524 0.765 -7.720 1.00 91.81 82 VAL A N 1
ATOM 584 C CA . VAL A 1 82 ? 5.285 2.042 -7.053 1.00 91.81 82 VAL A CA 1
ATOM 585 C C . VAL A 1 82 ? 6.002 3.132 -7.828 1.00 91.81 82 VAL A C 1
ATOM 587 O O . VAL A 1 82 ? 7.151 2.956 -8.227 1.00 91.81 82 VAL A O 1
ATOM 590 N N . VAL A 1 83 ? 5.325 4.257 -8.032 1.00 90.94 83 VAL A N 1
ATOM 591 C CA . VAL A 1 83 ? 5.967 5.502 -8.449 1.00 90.94 83 VAL A CA 1
ATOM 592 C C . VAL A 1 83 ? 6.105 6.367 -7.210 1.00 90.94 83 VAL A C 1
ATOM 594 O O . VAL A 1 83 ? 5.101 6.756 -6.611 1.00 90.94 83 VAL A O 1
ATOM 597 N N . ARG A 1 84 ? 7.349 6.620 -6.812 1.00 89.94 84 ARG A N 1
ATOM 598 C CA . ARG A 1 84 ? 7.697 7.411 -5.635 1.00 89.94 84 ARG A CA 1
ATOM 599 C C . ARG A 1 84 ? 8.584 8.571 -6.052 1.00 89.94 84 ARG A C 1
ATOM 601 O O . ARG A 1 84 ? 9.643 8.342 -6.637 1.00 89.94 84 ARG A O 1
ATOM 608 N N . ASP A 1 85 ? 8.159 9.791 -5.739 1.00 85.88 85 ASP A N 1
ATOM 609 C CA . ASP A 1 85 ? 8.858 11.028 -6.107 1.00 85.88 85 ASP A CA 1
ATOM 610 C C . ASP A 1 85 ? 9.263 11.037 -7.600 1.00 85.88 85 ASP A C 1
ATOM 612 O O . ASP A 1 85 ? 10.398 11.355 -7.961 1.00 85.88 85 ASP A O 1
ATOM 616 N N . GLY A 1 86 ? 8.352 10.591 -8.475 1.00 85.44 86 GLY A N 1
ATOM 617 C CA . GLY A 1 86 ? 8.588 10.459 -9.919 1.00 85.44 86 GLY A CA 1
ATOM 618 C C . GLY A 1 86 ? 9.457 9.275 -10.379 1.00 85.44 86 GLY A C 1
ATOM 619 O O . GLY A 1 86 ? 9.634 9.104 -11.584 1.00 85.44 86 GLY A O 1
ATOM 620 N N . ASN A 1 87 ? 9.969 8.437 -9.473 1.00 86.38 87 ASN A N 1
ATOM 621 C CA . ASN A 1 87 ? 10.791 7.270 -9.809 1.00 86.38 87 ASN A CA 1
ATOM 622 C C . ASN A 1 87 ? 9.977 5.978 -9.747 1.00 86.38 87 ASN A C 1
ATOM 624 O O . ASN A 1 87 ? 9.264 5.727 -8.775 1.00 86.38 87 ASN A O 1
ATOM 628 N N . LEU A 1 88 ? 10.117 5.135 -10.771 1.00 88.25 88 LEU A N 1
ATOM 629 C CA . LEU A 1 88 ? 9.493 3.818 -10.807 1.00 88.25 88 LEU A CA 1
ATOM 630 C C . LEU A 1 88 ? 10.353 2.809 -10.037 1.00 88.25 88 LEU A C 1
ATOM 632 O O . LEU A 1 88 ? 11.513 2.573 -10.374 1.00 88.25 88 LEU A O 1
ATOM 636 N N . SER A 1 89 ? 9.762 2.155 -9.046 1.00 87.94 89 SER A N 1
ATOM 637 C CA . SER A 1 89 ? 10.394 1.060 -8.316 1.00 87.94 89 SER A CA 1
ATOM 638 C C . SER A 1 89 ? 9.485 -0.162 -8.280 1.00 87.94 89 SER A C 1
ATOM 640 O O . SER A 1 89 ? 8.256 -0.056 -8.230 1.00 87.94 89 SER A O 1
ATOM 642 N N . VAL A 1 90 ? 10.097 -1.343 -8.285 1.00 88.69 90 VAL A N 1
ATOM 643 C CA . VAL A 1 90 ? 9.397 -2.622 -8.164 1.00 88.69 90 VAL A CA 1
ATOM 644 C C . VAL A 1 90 ? 9.861 -3.310 -6.893 1.00 88.69 90 VAL A C 1
ATOM 646 O O . VAL A 1 90 ? 11.055 -3.427 -6.642 1.00 88.69 90 VAL A O 1
ATOM 649 N N . SER A 1 91 ? 8.911 -3.796 -6.108 1.00 87.06 91 SER A N 1
ATOM 650 C CA . SER A 1 91 ? 9.169 -4.694 -4.990 1.00 87.06 91 SER A CA 1
ATOM 651 C C . SER A 1 91 ? 8.719 -6.107 -5.351 1.00 87.06 91 SER A C 1
ATOM 653 O O . SER A 1 91 ? 7.774 -6.299 -6.127 1.00 87.06 91 SER A O 1
ATOM 655 N N . ARG A 1 92 ? 9.430 -7.098 -4.809 1.00 88.06 92 ARG A N 1
ATOM 656 C CA . ARG A 1 92 ? 9.151 -8.537 -4.965 1.00 88.06 92 ARG A CA 1
ATOM 657 C C . ARG A 1 92 ? 8.962 -9.247 -3.623 1.00 88.06 92 ARG A C 1
ATOM 659 O O . ARG A 1 92 ? 8.923 -10.471 -3.584 1.00 88.06 92 ARG A O 1
ATOM 666 N N . ASP A 1 93 ? 8.895 -8.484 -2.541 1.00 83.69 93 ASP A N 1
ATOM 667 C CA . ASP A 1 93 ? 8.832 -8.966 -1.162 1.00 83.6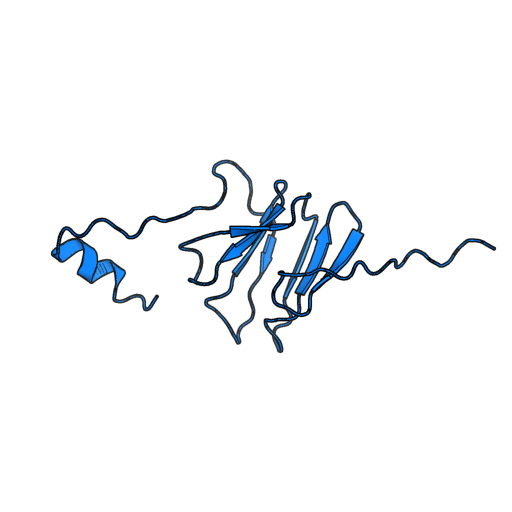9 93 ASP A CA 1
ATOM 668 C C . ASP A 1 93 ? 7.744 -8.245 -0.356 1.00 83.69 93 ASP A C 1
ATOM 670 O O . ASP A 1 93 ? 7.860 -8.045 0.853 1.00 83.69 93 ASP A O 1
ATOM 674 N N . GLY A 1 94 ? 6.681 -7.809 -1.038 1.00 79.56 94 GLY A N 1
ATOM 675 C CA . GLY A 1 94 ? 5.542 -7.177 -0.386 1.00 79.56 94 GLY A CA 1
ATOM 676 C C . GLY A 1 94 ? 5.850 -5.788 0.178 1.00 79.56 94 GLY A C 1
ATOM 677 O O . GLY A 1 94 ? 5.164 -5.333 1.093 1.00 79.56 94 GLY A O 1
ATOM 678 N N . GLY A 1 95 ? 6.842 -5.096 -0.375 1.00 76.62 95 GLY A N 1
ATOM 679 C CA . GLY A 1 95 ? 7.136 -3.696 -0.080 1.00 76.62 95 GLY A CA 1
ATOM 680 C C . GLY A 1 95 ? 8.183 -3.530 1.009 1.00 76.62 95 GLY A C 1
ATOM 681 O O . GLY A 1 95 ? 8.326 -2.429 1.530 1.00 76.62 95 GLY A O 1
ATOM 682 N N . LEU A 1 96 ? 8.899 -4.604 1.356 1.00 79.12 96 LEU A N 1
ATOM 683 C CA . LEU A 1 96 ? 10.020 -4.552 2.291 1.00 79.12 96 LEU A CA 1
ATOM 684 C C . LEU A 1 96 ? 11.270 -3.978 1.613 1.00 79.12 96 LEU A C 1
ATOM 686 O O . LEU A 1 96 ? 12.016 -3.224 2.236 1.00 79.12 96 LEU A O 1
ATOM 690 N N . THR A 1 97 ? 11.480 -4.289 0.333 1.00 84.25 97 THR A N 1
ATOM 691 C CA . THR A 1 97 ? 12.556 -3.734 -0.490 1.00 84.25 97 THR A CA 1
ATOM 692 C C . THR A 1 97 ? 12.052 -3.317 -1.866 1.00 84.25 97 THR A C 1
ATOM 694 O O . THR A 1 97 ? 11.089 -3.866 -2.402 1.00 84.25 97 THR A O 1
ATOM 697 N N . PHE A 1 98 ? 12.706 -2.302 -2.434 1.00 83.00 98 PHE A N 1
ATOM 698 C CA . PHE A 1 98 ? 12.355 -1.714 -3.720 1.00 83.00 98 PHE A CA 1
ATOM 699 C C . PHE A 1 98 ? 13.589 -1.647 -4.613 1.00 83.00 98 PHE A C 1
ATOM 701 O O . PHE A 1 98 ? 14.553 -0.951 -4.291 1.00 83.00 98 PHE A O 1
ATOM 708 N N . ASP A 1 99 ? 13.517 -2.316 -5.759 1.00 83.06 99 ASP A N 1
ATOM 709 C CA . ASP A 1 99 ? 14.470 -2.157 -6.847 1.00 83.06 99 ASP A CA 1
ATOM 710 C C . ASP A 1 99 ? 14.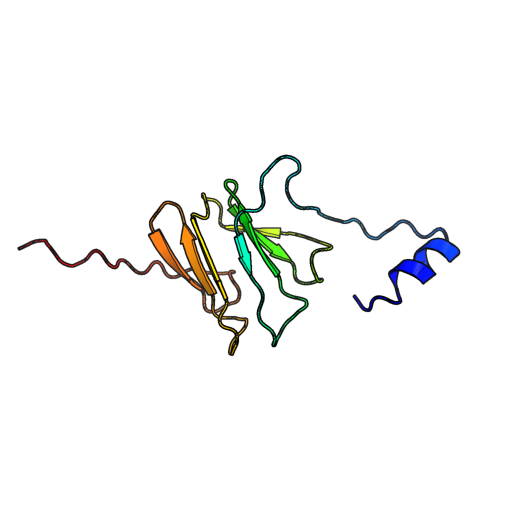009 -0.975 -7.706 1.00 83.06 99 ASP A C 1
ATOM 712 O O . ASP A 1 99 ? 12.979 -1.046 -8.388 1.00 83.06 99 ASP A O 1
ATOM 716 N N . THR A 1 100 ? 14.737 0.141 -7.654 1.00 75.12 100 THR A N 1
ATOM 717 C CA . THR A 1 100 ? 14.484 1.270 -8.557 1.00 75.12 100 THR A CA 1
ATOM 718 C C . THR A 1 100 ? 14.862 0.863 -9.971 1.00 75.12 100 THR A C 1
ATOM 720 O O . THR A 1 100 ? 16.002 0.482 -10.235 1.00 75.12 100 THR A O 1
ATOM 723 N N . LEU A 1 101 ? 13.894 0.944 -10.879 1.00 70.62 101 LEU A N 1
ATOM 724 C CA . LEU A 1 101 ? 14.130 0.723 -12.292 1.00 70.62 101 LEU A CA 1
ATOM 725 C C . LEU A 1 101 ? 14.440 2.083 -12.918 1.00 70.62 101 LEU A C 1
ATOM 727 O O . LEU A 1 101 ? 13.539 2.897 -13.117 1.00 70.62 101 LEU A O 1
ATOM 731 N N . ASP A 1 102 ? 15.714 2.334 -13.206 1.00 62.44 102 ASP A N 1
ATOM 732 C CA . ASP A 1 102 ? 16.129 3.555 -13.892 1.00 62.44 102 ASP A CA 1
ATOM 733 C C . ASP A 1 102 ? 15.771 3.440 -15.384 1.00 62.44 102 ASP A C 1
ATOM 735 O O . ASP A 1 102 ? 16.535 2.950 -16.212 1.00 62.44 102 ASP A O 1
ATOM 739 N N . ILE A 1 103 ? 14.536 3.806 -15.731 1.00 61.53 103 ILE A N 1
ATOM 740 C CA . ILE A 1 103 ? 14.034 3.736 -17.114 1.00 61.53 103 ILE A CA 1
ATOM 741 C C . ILE A 1 103 ? 14.529 4.896 -17.994 1.00 61.53 103 ILE A C 1
ATOM 743 O O . ILE A 1 103 ? 14.141 4.977 -19.158 1.00 61.53 103 ILE A O 1
ATOM 747 N N . PHE A 1 104 ? 15.390 5.774 -17.465 1.00 56.25 104 PHE A N 1
ATOM 748 C CA . PHE A 1 104 ? 15.973 6.910 -18.186 1.00 56.25 104 PHE A CA 1
ATOM 749 C C . PHE A 1 104 ? 17.456 6.719 -18.556 1.00 56.25 104 PHE A C 1
ATOM 751 O O . PHE A 1 104 ? 18.118 7.679 -18.954 1.00 56.25 104 PHE A O 1
ATOM 758 N N . GLU A 1 105 ? 17.994 5.496 -18.512 1.00 53.28 105 GLU A N 1
ATOM 759 C CA . GLU A 1 105 ? 19.356 5.194 -18.992 1.00 53.28 105 GLU A CA 1
ATOM 760 C C . GLU A 1 105 ? 19.437 5.084 -20.534 1.00 53.28 105 GLU A C 1
ATOM 762 O O . GLU A 1 105 ? 20.027 4.167 -21.101 1.00 53.28 105 GLU A O 1
ATOM 767 N N . GLY A 1 106 ? 18.814 6.024 -21.245 1.00 50.91 106 GLY A N 1
ATOM 768 C CA . GLY A 1 106 ? 18.730 6.007 -22.702 1.00 50.91 106 GLY A CA 1
ATOM 769 C C . GLY A 1 106 ? 18.385 7.369 -23.282 1.00 50.91 106 GLY A C 1
ATOM 770 O O . GLY A 1 106 ? 17.273 7.547 -23.747 1.00 50.91 106 GLY A O 1
ATOM 771 N N . ASP A 1 107 ? 19.321 8.320 -23.192 1.00 53.09 107 ASP A N 1
ATOM 772 C CA . ASP A 1 107 ? 19.517 9.422 -24.160 1.00 53.09 107 ASP A CA 1
ATOM 773 C C . ASP A 1 107 ? 20.758 10.257 -23.777 1.00 53.09 107 ASP A C 1
ATOM 775 O O . ASP A 1 107 ? 20.720 11.467 -23.558 1.00 53.09 107 ASP A O 1
ATOM 779 N N . LYS A 1 108 ? 21.911 9.588 -23.665 1.00 52.78 108 LYS A N 1
ATOM 780 C CA . LYS A 1 108 ? 23.222 10.255 -23.688 1.00 52.78 108 LYS A CA 1
ATOM 781 C C . LYS A 1 108 ? 24.010 9.743 -24.889 1.00 52.78 108 LYS A C 1
ATOM 783 O O . LYS A 1 108 ? 24.943 8.965 -24.717 1.00 52.78 108 LYS A O 1
ATOM 788 N N . ASN A 1 109 ? 23.598 10.155 -26.086 1.00 44.31 109 ASN A N 1
ATOM 789 C CA . ASN A 1 109 ? 24.413 10.079 -27.300 1.00 44.31 109 ASN A CA 1
ATOM 790 C C . ASN A 1 109 ? 24.623 11.483 -27.859 1.00 44.31 109 ASN A C 1
ATOM 792 O O . ASN A 1 109 ? 23.622 12.226 -27.946 1.00 44.31 109 ASN A O 1
#

Secondary structure (DSSP, 8-state):
--TTHHHHHHHTTPPPPPP-PPPTT----EEEEETTEEEEEEEEETTEEEEESSSSSS-EEEEES-EEEEEE-SS-TT-EEEEETTEEEEESSTTS--EE--TT-----

Radius of gyration: 16.78 Å; chains: 1; bounding box: 44×28×56 Å

pLDDT: mean 79.04, std 15.35, range [37.47, 93.0]

=== Feature glossary ===
Legend for the data blocks above and below:

— What the protein is —

The amino-acid sequence is the protein's primary structure: the linear order of residues from the N-terminus to the C-terminus, written in one-letter code. Everything else here — the 3D coordinates, the secondary structure, the domain annotations — is ultimately a consequence of this string.

Functional annotations link the protein to curated databases. InterPro entries identify conserved domains and families by matching the sequence against member-database signatures (Pfam, PROSITE, CDD, …). Gene Ontology (GO) terms describe molecular function, biological process, and cellular component in a controlled vocabulary. CATH places the structure in a hierarchical fold classification (Class/Architecture/Topology/Homologous-superfamily). The organism is the source species.

— Where its atoms are —

Atomic coordinates in PDBx/mmCIF format — the same representation the Protein Data Bank distributes. Each line of the _atom_site loop places one backbone atom in Cartesian space (units: ångströms, origin: arbitrary).

The six renders are orthographic views along the three Cartesian axes in both directions. Representation (cartoon, sticks, or surface) and color scheme (sequence-rainbow or by-chain) vary across proteins so the training set covers all the common visualization conventions.

— Local backbone conformation —

Eight-state secondary structure (DSSP): H is the canonical α-helix, G the tighter 3₁₀-helix, I the wider π-helix; E/B are β-structure, T and S are turns and bends, and '-' is everything else. DSSP derives these from the pattern of main-chain N–H···O=C hydrogen bonds, not from the sequence.

Three-state secondary structure (P-SEA) collapses the eight DSSP classes into helix (a), strand (b), and coil (c). P-SEA assigns these from Cα geometry alone — distances and angles — without requiring backbone oxygens, so it works on any Cα trace.

φ (phi) and ψ (psi) are the two rotatable backbone dihedrals per residue: φ is the C(i-1)–N–Cα–C torsion, ψ is the N–Cα–C–N(i+1) torsion, both in degrees on (−180°, 180°]. α-helical residues cluster near (−60°, −45°); β-strand residues near (−120°, +130°). A Ramachandran plot is simply a scatter of (φ, ψ) for every residue.

— Global shape and packing —

The geometric summary reports three shape descriptors. Rg (radius of gyration) measures how spread out the Cα atoms are about their centre of mass; compact globular proteins have small Rg, elongated or unfolded ones large. Cα contacts (<8 Å, |i−j|>4) count long-range residue pairs in spatial proximity — high for tightly packed folds, near zero for rods or random coil. The bounding-box extents give the protein's footprint along x, y, z in Å.

SASA measures how much of the protein is reachable by solvent. It is computed by rolling a water-sized probe over the atomic surface and summing the exposed area (Å²). Per-residue SASA distinguishes core (buried, low SASA) from surface (exposed, high SASA) residues; total SASA is a whole-molecule size measure.

Plot images: a contact map (which residues are close in 3D, as an N×N binary image), a Ramachandran scatter (backbone torsion angles, revealing secondary-structure composition at a glance), and — for AlphaFold structures — a PAE heatmap (pairwise prediction confidence).

— Structural neighborhood —

A 3Di character summarizes, for each residue, the relative orientation of the Cα frame of its nearest spatial neighbor. Because it encodes fold topology rather than chemistry, 3Di alignments detect remote structural similarity that sequence alignment misses.

The Foldseek neighbor list gives the closest experimentally determined structures in the PDB, ranked by structural alignment. TM-score near 1 means near-identical fold; near 0.3 means only rough topology match. This is how one finds what a novel AlphaFold prediction most resembles in the solved-structure universe.

— Confidence and disorder —

For AlphaFold models, the B-factor field carries pLDDT — the model's own estimate of local accuracy on a 0–100 scale. Regions with pLDDT<50 should be treated as essentially unmodeled; they often correspond to intrinsically disordered segments.

Crystallographic B-factors measure how much each atom's electron density is smeared out, in Å². They rise in mobile loops and surface residues and fall in the buried interior. In AlphaFold models this column is repurposed to hold pLDDT instead.

Predicted Aligned Error (PAE) is an AlphaFold confidence matrix: entry (i, j) is the expected error in the position of residue j, in ångströms, when the prediction is superimposed on the true structure at residue i. Low PAE within a block of residues means that block is internally rigid and well-predicted; high PAE between two blocks means their relative placement is uncertain even if each block individually is confident.